Protein AF-A0A2E5JG16-F1 (afdb_monomer)

Solvent-accessible surface area (backbone atoms only — not comparable to full-atom values): 4054 Å² total; per-residue (Å²): 135,86,82,51,70,70,59,30,36,64,54,47,38,70,20,53,42,78,51,97,51,85,74,39,48,46,78,39,66,79,73,44,59,77,88,49,34,65,59,46,51,50,31,52,52,52,52,51,51,36,37,77,72,64,77,44,52,70,67,57,5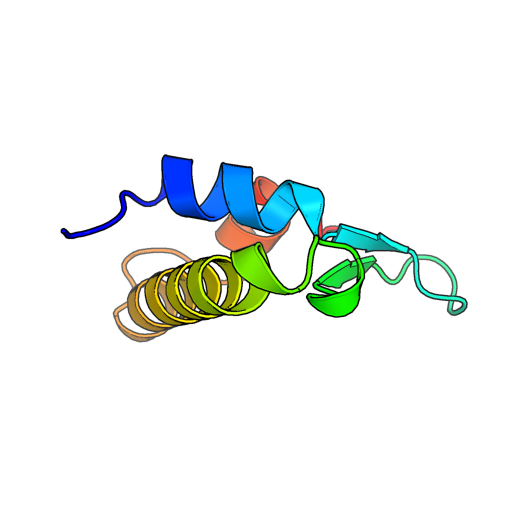1,31,57,72,41,62,45,64,106

Mean predicted aligned error: 3.54 Å

Secondary structure (DSSP, 8-state):
-PPPHHHHHHHHHTTEEE-SSTT-EEE-GGGS-HHHHHHHHHHHHHHHHHHHTTSS-HHHHHHHHT---

Foldseek 3Di:
DDADLLRLLVLQLQQWDDDPPPLFIDGHLVSDDPVCSVVNVVSVVNVVVCCVVVVDPPVRSCVSSVRGD

Radius of gyration: 11.95 Å; Cα contacts (8 Å, |Δi|>4): 71; chains: 1; bounding box: 25×33×24 Å

Nearest PDB structures (foldseek):
  8u77-assembly3_E  TM=3.839E-01  e=5.991E+00  Saccharomyces cerevisiae
  5xik-assembly2_C  TM=4.289E-01  e=8.877E+00  Toxoplasma gondii ME49
  8je5-assembly1_B  TM=4.303E-01  e=8.314E+00  Anopheles culicifacies
  6x1o-assembly1_D  TM=3.051E-01  e=5.991E+00  Pyrococcus furiosus COM1

Structure (mmCIF, N/CA/C/O backbone):
data_AF-A0A2E5JG16-F1
#
_entry.id   AF-A0A2E5JG16-F1
#
loop_
_atom_site.group_PDB
_atom_site.id
_atom_site.type_symbol
_atom_site.label_atom_id
_atom_site.label_alt_id
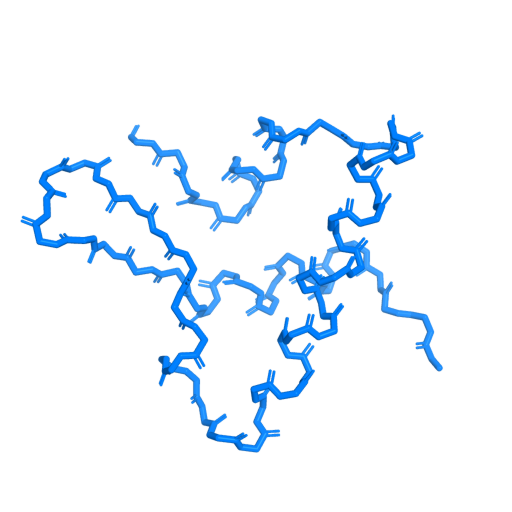_atom_site.label_comp_id
_atom_site.label_asym_id
_atom_site.label_entity_id
_atom_site.label_seq_id
_atom_site.pdbx_PDB_ins_code
_atom_site.Cartn_x
_atom_site.Cartn_y
_atom_site.Cartn_z
_atom_site.occupancy
_atom_site.B_iso_or_equiv
_atom_site.auth_seq_id
_atom_site.auth_comp_id
_atom_site.auth_asym_id
_atom_site.auth_atom_id
_atom_site.pdbx_PDB_model_num
ATOM 1 N N . MET A 1 1 ? 5.515 -15.351 4.964 1.00 51.06 1 MET A N 1
ATOM 2 C CA . MET A 1 1 ? 5.727 -14.136 5.776 1.00 51.06 1 MET A CA 1
ATOM 3 C C . MET A 1 1 ? 4.475 -13.293 5.689 1.00 51.06 1 MET A C 1
ATOM 5 O O . MET A 1 1 ? 4.073 -12.951 4.584 1.00 51.06 1 MET A O 1
ATOM 9 N N . THR A 1 2 ? 3.843 -13.029 6.825 1.00 66.75 2 THR A N 1
ATOM 10 C CA . THR A 1 2 ? 2.718 -12.095 6.922 1.00 66.75 2 THR A CA 1
ATOM 11 C C . THR A 1 2 ? 3.320 -10.701 7.079 1.00 66.75 2 THR A C 1
ATOM 13 O O . THR A 1 2 ? 4.082 -10.487 8.015 1.00 66.75 2 THR A O 1
ATOM 16 N N . ILE A 1 3 ? 3.071 -9.799 6.129 1.00 85.81 3 ILE A N 1
ATOM 17 C CA . ILE A 1 3 ? 3.478 -8.388 6.226 1.00 85.81 3 ILE A CA 1
ATOM 18 C C . ILE A 1 3 ? 2.634 -7.697 7.307 1.00 85.81 3 ILE A C 1
ATOM 20 O O . ILE A 1 3 ? 1.451 -8.020 7.435 1.00 85.81 3 ILE A O 1
ATOM 24 N N . SER A 1 4 ? 3.211 -6.782 8.091 1.00 95.06 4 SER A N 1
ATOM 25 C CA . SER A 1 4 ? 2.419 -5.972 9.028 1.00 95.06 4 SER A CA 1
ATOM 26 C C . SER A 1 4 ? 1.708 -4.815 8.311 1.00 95.06 4 SER A C 1
ATOM 28 O O . SER A 1 4 ? 2.089 -4.415 7.208 1.00 95.06 4 SER A O 1
ATOM 30 N N . TYR A 1 5 ? 0.676 -4.240 8.937 1.00 95.44 5 TYR A N 1
ATOM 31 C CA . TYR A 1 5 ? -0.006 -3.060 8.390 1.00 95.44 5 TYR A CA 1
ATOM 32 C C . TYR A 1 5 ? 0.950 -1.874 8.208 1.00 95.44 5 TYR A C 1
ATOM 34 O O . TYR A 1 5 ? 1.012 -1.287 7.131 1.00 95.44 5 TYR A O 1
ATOM 42 N N . GLU A 1 6 ? 1.766 -1.575 9.217 1.00 95.88 6 GLU A N 1
ATOM 43 C CA . GLU A 1 6 ? 2.723 -0.462 9.189 1.00 95.88 6 GLU A CA 1
ATOM 44 C C . GLU A 1 6 ? 3.787 -0.639 8.098 1.00 95.88 6 GLU A C 1
ATOM 46 O O . GLU A 1 6 ? 4.169 0.320 7.423 1.00 95.88 6 GLU A O 1
ATOM 51 N N . GLU A 1 7 ? 4.257 -1.871 7.885 1.00 95.25 7 GLU A N 1
ATOM 52 C CA . GLU A 1 7 ? 5.177 -2.192 6.793 1.00 95.25 7 GLU A CA 1
ATOM 53 C C . GLU A 1 7 ? 4.513 -2.017 5.426 1.00 95.25 7 GLU A C 1
ATOM 55 O O . GLU A 1 7 ? 5.132 -1.478 4.504 1.00 95.25 7 GLU A O 1
ATOM 60 N N . ALA A 1 8 ? 3.255 -2.445 5.290 1.00 95.56 8 ALA A N 1
ATOM 61 C CA . ALA A 1 8 ? 2.489 -2.274 4.063 1.00 95.56 8 ALA A CA 1
ATOM 62 C C . ALA A 1 8 ? 2.281 -0.786 3.739 1.00 95.56 8 ALA A C 1
ATOM 64 O O . ALA A 1 8 ? 2.569 -0.370 2.616 1.00 95.56 8 ALA A O 1
ATOM 65 N N . VAL A 1 9 ? 1.885 0.031 4.721 1.00 96.44 9 VAL A N 1
ATOM 66 C CA . VAL A 1 9 ? 1.727 1.490 4.574 1.00 96.44 9 VAL A CA 1
ATOM 67 C C . VAL A 1 9 ? 3.038 2.143 4.138 1.00 96.44 9 VAL A C 1
ATOM 69 O O . VAL A 1 9 ? 3.066 2.823 3.111 1.00 96.44 9 VAL A O 1
ATOM 72 N N . LYS A 1 10 ? 4.152 1.872 4.834 1.00 94.56 10 LYS A N 1
ATOM 73 C CA . LYS A 1 10 ? 5.475 2.428 4.483 1.00 94.56 10 LYS A CA 1
ATOM 74 C C . LYS A 1 10 ? 5.915 2.071 3.063 1.00 94.56 10 LYS A C 1
ATOM 76 O O . LYS A 1 10 ? 6.591 2.863 2.406 1.00 94.56 10 LYS A O 1
ATOM 81 N N . LYS A 1 11 ? 5.569 0.874 2.577 1.00 93.62 11 LYS A N 1
ATOM 82 C CA . LYS A 1 11 ? 5.843 0.477 1.187 1.00 93.62 11 LYS A CA 1
ATOM 83 C C . LYS A 1 11 ? 4.965 1.246 0.201 1.00 93.62 11 LYS A C 1
ATOM 85 O O . LYS A 1 11 ? 5.481 1.714 -0.810 1.00 93.62 11 LYS A O 1
ATOM 90 N N . LEU A 1 12 ? 3.673 1.391 0.493 1.00 95.44 12 LEU A N 1
ATOM 91 C CA . LEU A 1 12 ? 2.706 2.034 -0.401 1.00 95.44 12 LEU A CA 1
ATOM 92 C C . LEU A 1 12 ? 2.897 3.551 -0.501 1.00 95.44 12 LEU A C 1
ATOM 94 O O . LEU A 1 12 ? 2.719 4.090 -1.589 1.00 95.44 12 LEU A O 1
ATOM 98 N N . GLN A 1 13 ? 3.353 4.220 0.564 1.00 94.88 13 GLN A N 1
ATOM 99 C CA . GLN A 1 13 ? 3.704 5.649 0.545 1.00 94.88 13 GLN A CA 1
ATOM 100 C C . GLN A 1 13 ? 4.721 5.996 -0.558 1.00 94.88 13 GLN A C 1
ATOM 102 O O . GLN A 1 13 ? 4.630 7.049 -1.181 1.00 94.88 13 GLN A O 1
ATOM 107 N N . LYS A 1 14 ? 5.658 5.086 -0.863 1.00 92.12 14 LYS A N 1
ATOM 108 C CA . LYS A 1 14 ? 6.663 5.276 -1.930 1.00 92.12 14 LYS A CA 1
ATOM 109 C C . LYS A 1 14 ? 6.076 5.245 -3.341 1.00 92.12 14 LYS A C 1
ATOM 111 O O . LYS A 1 14 ? 6.745 5.652 -4.283 1.00 92.12 14 LYS A O 1
ATOM 116 N N . ALA A 1 15 ? 4.862 4.725 -3.485 1.00 93.69 15 ALA A N 1
ATOM 117 C CA . ALA A 1 15 ? 4.143 4.642 -4.747 1.00 93.69 15 ALA A CA 1
ATOM 118 C C . ALA A 1 15 ? 3.015 5.680 -4.845 1.00 93.69 15 ALA A C 1
ATOM 120 O O . ALA A 1 15 ? 2.212 5.603 -5.770 1.00 93.69 15 ALA A O 1
ATOM 121 N N . VAL A 1 16 ? 2.921 6.639 -3.917 1.00 94.06 16 VAL A N 1
ATOM 122 C CA . VAL A 1 16 ? 1.925 7.715 -4.000 1.00 94.06 16 VAL A CA 1
ATOM 123 C C . VAL A 1 16 ? 2.385 8.792 -4.975 1.00 94.06 16 VAL A C 1
ATOM 125 O O . VAL A 1 16 ? 3.515 9.273 -4.916 1.00 94.06 16 VAL A O 1
ATOM 128 N N . LYS A 1 17 ? 1.478 9.178 -5.872 1.00 91.19 17 LYS A N 1
ATOM 129 C CA . LYS A 1 17 ? 1.696 10.151 -6.940 1.00 91.19 17 LYS A CA 1
ATOM 130 C C . LYS A 1 17 ? 0.561 11.162 -6.987 1.00 91.19 17 LYS A C 1
ATOM 132 O O . LYS A 1 17 ? -0.608 10.785 -6.882 1.00 91.19 17 LYS A O 1
ATOM 137 N N . THR A 1 18 ? 0.893 12.424 -7.236 1.00 87.12 18 THR A N 1
ATOM 138 C CA . THR A 1 18 ? -0.095 13.438 -7.621 1.00 87.12 18 THR A CA 1
ATOM 139 C C . THR A 1 18 ? -0.495 13.229 -9.083 1.00 87.12 18 THR A C 1
ATOM 141 O O . THR A 1 18 ? 0.352 13.043 -9.958 1.00 87.12 18 THR A O 1
ATOM 144 N N . SER A 1 19 ? -1.797 13.209 -9.347 1.00 82.06 19 SER A N 1
ATOM 145 C CA . SER A 1 19 ? -2.368 13.177 -10.690 1.00 82.06 19 SER A CA 1
ATOM 146 C C . SER A 1 19 ? -2.141 14.509 -11.410 1.00 82.06 19 SER A C 1
ATOM 148 O O . SER A 1 19 ? -1.814 15.521 -10.800 1.00 82.06 19 SER A O 1
ATOM 150 N N . HIS A 1 20 ? -2.352 14.508 -12.723 1.00 81.25 20 HIS A N 1
ATOM 151 C CA . HIS A 1 20 ? -2.480 15.740 -13.506 1.00 81.25 20 HIS A CA 1
ATOM 152 C C . HIS A 1 20 ? -3.833 16.435 -13.267 1.00 81.25 20 HIS A C 1
ATOM 154 O O . HIS A 1 20 ? -4.022 17.567 -13.694 1.00 81.25 20 HIS A O 1
ATOM 160 N N . ILE A 1 21 ? -4.777 15.742 -12.619 1.00 81.62 21 ILE A N 1
ATOM 161 C CA . ILE A 1 21 ? -6.021 16.311 -12.104 1.00 81.62 21 ILE A CA 1
ATOM 162 C C . ILE A 1 21 ? -5.725 16.916 -10.729 1.00 81.62 21 ILE A C 1
ATOM 164 O O . ILE A 1 21 ? -5.231 16.212 -9.842 1.00 81.62 21 ILE A O 1
ATOM 168 N N . ASP A 1 22 ? -6.042 18.200 -10.562 1.00 77.38 22 ASP A N 1
ATOM 169 C CA . ASP A 1 22 ? -5.810 18.940 -9.321 1.00 77.38 22 ASP A CA 1
ATOM 170 C C . ASP A 1 22 ? -6.381 18.202 -8.099 1.00 77.38 22 ASP A C 1
ATOM 172 O O . ASP A 1 22 ? -7.494 17.670 -8.125 1.00 77.38 22 ASP A O 1
ATOM 176 N N . ASN A 1 23 ? -5.596 18.173 -7.016 1.00 77.00 23 ASN A N 1
ATOM 177 C CA . ASN A 1 23 ? -5.930 17.562 -5.721 1.00 77.00 23 ASN A CA 1
ATOM 178 C C . ASN A 1 23 ? -6.274 16.062 -5.749 1.00 77.00 23 ASN A C 1
ATOM 180 O O . ASN A 1 23 ? -6.852 15.538 -4.799 1.00 77.00 23 ASN A O 1
ATOM 184 N N . GLN A 1 24 ? -5.895 15.333 -6.801 1.00 84.94 24 GLN A N 1
ATOM 185 C CA . GLN A 1 24 ? -6.070 13.884 -6.846 1.00 84.94 24 GLN A CA 1
ATOM 186 C C . GLN A 1 24 ? -4.731 13.169 -6.647 1.00 84.94 24 GLN A C 1
ATOM 188 O O . GLN A 1 24 ? -3.860 13.199 -7.514 1.00 84.94 24 GLN A O 1
ATOM 193 N N . LYS A 1 25 ? -4.580 12.449 -5.534 1.00 92.19 25 LYS A N 1
ATOM 194 C CA . LYS A 1 25 ? -3.461 11.523 -5.308 1.00 92.19 25 LYS A CA 1
ATOM 195 C C . LYS A 1 25 ? -3.905 10.085 -5.555 1.00 92.19 25 LYS A C 1
ATOM 197 O O . LYS A 1 25 ? -5.052 9.725 -5.298 1.00 92.19 25 LYS A O 1
ATOM 202 N N . HIS A 1 26 ? -3.004 9.253 -6.061 1.00 92.38 26 HIS A N 1
ATOM 203 C CA . HIS A 1 26 ? -3.253 7.826 -6.264 1.00 92.38 26 HIS A CA 1
ATOM 204 C C . HIS A 1 26 ? -1.980 7.007 -6.056 1.00 92.38 26 HIS A C 1
ATOM 206 O O . HIS A 1 26 ? -0.874 7.544 -6.040 1.00 92.38 26 HIS A O 1
ATOM 212 N N . ILE A 1 27 ? -2.146 5.694 -5.894 1.00 93.44 27 ILE A N 1
ATOM 213 C CA . ILE A 1 27 ? -1.032 4.746 -5.854 1.00 93.44 27 ILE A CA 1
ATOM 214 C C . ILE A 1 27 ? -0.716 4.312 -7.285 1.00 93.44 27 ILE A C 1
ATOM 216 O O . ILE A 1 27 ? -1.549 3.699 -7.953 1.00 93.44 27 ILE A O 1
ATOM 220 N N . ASP A 1 28 ? 0.500 4.601 -7.729 1.00 93.31 28 ASP A N 1
ATOM 221 C CA . ASP A 1 28 ? 1.059 4.209 -9.016 1.00 93.31 28 ASP A CA 1
ATOM 222 C C . ASP A 1 28 ? 2.232 3.245 -8.780 1.00 93.31 28 ASP A C 1
ATOM 224 O O . ASP A 1 28 ? 3.353 3.639 -8.455 1.00 93.31 28 ASP A O 1
ATOM 228 N N . LEU A 1 29 ? 1.975 1.945 -8.956 1.00 92.06 29 LEU A N 1
ATOM 229 C CA . LEU A 1 29 ? 2.987 0.898 -8.765 1.00 92.06 29 LEU A CA 1
ATOM 230 C C . LEU A 1 29 ? 4.124 0.967 -9.795 1.00 92.06 29 LEU A C 1
ATOM 232 O O . LEU A 1 29 ? 5.124 0.267 -9.648 1.00 92.06 29 LEU A O 1
ATOM 236 N N . THR A 1 30 ? 3.996 1.780 -10.844 1.00 90.94 30 THR A N 1
ATOM 237 C CA . THR A 1 30 ? 5.065 1.957 -11.830 1.00 90.94 30 THR A CA 1
ATOM 238 C C . THR A 1 30 ? 6.166 2.901 -11.350 1.00 90.94 30 THR A C 1
ATOM 240 O O . THR A 1 30 ? 7.252 2.864 -11.925 1.00 90.94 30 THR A O 1
ATOM 243 N N . LEU A 1 31 ? 5.928 3.665 -10.273 1.00 88.94 31 LEU A N 1
ATOM 244 C CA . LEU A 1 31 ? 6.913 4.567 -9.665 1.00 88.94 31 LEU A CA 1
ATOM 245 C C . LEU A 1 31 ? 8.054 3.851 -8.939 1.00 88.94 31 LEU A C 1
ATOM 247 O O . LEU A 1 31 ? 9.101 4.452 -8.707 1.00 88.94 31 LEU A O 1
ATOM 251 N N . VAL A 1 32 ? 7.858 2.588 -8.563 1.00 89.00 32 VAL A N 1
ATOM 252 C CA . VAL A 1 32 ? 8.904 1.782 -7.933 1.00 89.00 32 VAL A CA 1
ATOM 253 C C . VAL A 1 32 ? 9.645 0.932 -8.956 1.00 89.00 32 VAL A C 1
ATOM 255 O O . VAL A 1 32 ? 9.142 0.639 -10.048 1.00 89.00 32 VAL A O 1
ATOM 258 N N . ASP A 1 33 ? 10.833 0.481 -8.557 1.00 92.31 33 ASP A N 1
ATOM 259 C CA . ASP A 1 33 ? 11.615 -0.480 -9.323 1.00 92.31 33 ASP A CA 1
ATOM 260 C C . ASP A 1 33 ? 10.756 -1.709 -9.704 1.00 92.31 33 ASP A C 1
ATOM 262 O O . ASP A 1 33 ? 10.018 -2.228 -8.854 1.00 92.31 33 ASP A O 1
ATOM 266 N N . PRO A 1 34 ? 10.829 -2.205 -10.956 1.00 93.06 34 PRO A N 1
ATOM 267 C CA . PRO A 1 34 ? 10.071 -3.373 -11.399 1.00 93.06 34 PRO A CA 1
ATOM 268 C C . PRO A 1 34 ? 10.191 -4.598 -10.484 1.00 93.06 34 PRO A C 1
ATOM 270 O O . PRO A 1 34 ? 9.196 -5.299 -10.288 1.00 93.06 34 PRO A O 1
ATOM 273 N N . SER A 1 35 ? 11.358 -4.828 -9.874 1.00 93.25 35 SER A N 1
ATOM 274 C CA . SER A 1 35 ? 11.587 -5.931 -8.929 1.00 93.25 35 SER A CA 1
ATOM 275 C C . SER A 1 35 ? 10.766 -5.808 -7.640 1.00 93.25 35 SER A C 1
ATOM 277 O O . SER A 1 35 ? 10.452 -6.817 -7.011 1.00 93.25 35 SER A O 1
ATOM 279 N N . GLN A 1 36 ? 10.356 -4.593 -7.266 1.00 91.06 36 GLN A N 1
ATOM 280 C CA . GLN A 1 36 ? 9.577 -4.311 -6.056 1.00 91.06 36 GLN A CA 1
ATOM 281 C C . GLN A 1 36 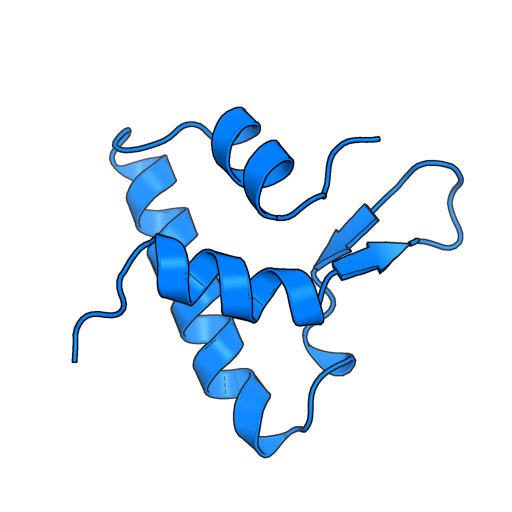? 8.063 -4.324 -6.302 1.00 91.06 36 GLN A C 1
ATOM 283 O O . GLN A 1 36 ? 7.285 -4.391 -5.347 1.00 91.06 36 GLN A O 1
ATOM 288 N N . ARG A 1 37 ? 7.616 -4.295 -7.566 1.00 92.94 37 ARG A N 1
ATOM 289 C CA . ARG A 1 37 ? 6.187 -4.201 -7.920 1.00 92.94 37 ARG A CA 1
ATOM 290 C C . ARG A 1 37 ? 5.356 -5.333 -7.333 1.00 92.94 37 ARG A C 1
ATOM 292 O O . ARG A 1 37 ? 4.282 -5.077 -6.795 1.00 92.94 37 ARG A O 1
ATOM 299 N N . ALA A 1 38 ? 5.864 -6.565 -7.392 1.00 93.38 38 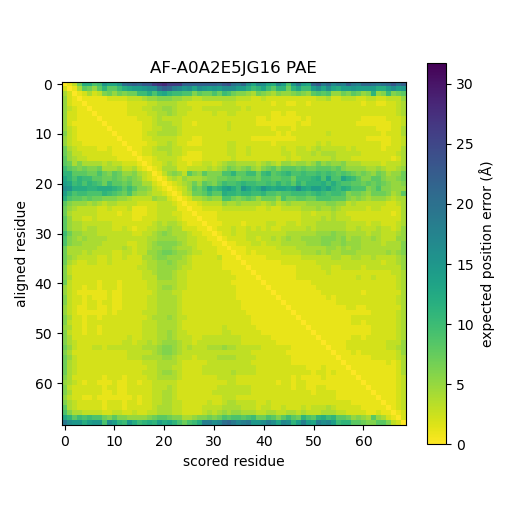ALA A N 1
ATOM 300 C CA . ALA A 1 38 ? 5.170 -7.729 -6.844 1.00 93.38 38 ALA A CA 1
ATOM 301 C C . ALA A 1 38 ? 4.944 -7.597 -5.329 1.00 93.38 38 ALA A C 1
ATOM 303 O O . ALA A 1 38 ? 3.883 -7.954 -4.818 1.00 93.38 38 ALA A O 1
ATOM 304 N N . ASP A 1 39 ? 5.916 -7.043 -4.607 1.00 92.25 39 ASP A N 1
ATOM 305 C CA . ASP A 1 39 ? 5.812 -6.845 -3.164 1.00 92.25 39 ASP A CA 1
ATOM 306 C C . ASP A 1 39 ? 4.871 -5.699 -2.799 1.00 92.25 39 ASP A C 1
ATOM 308 O 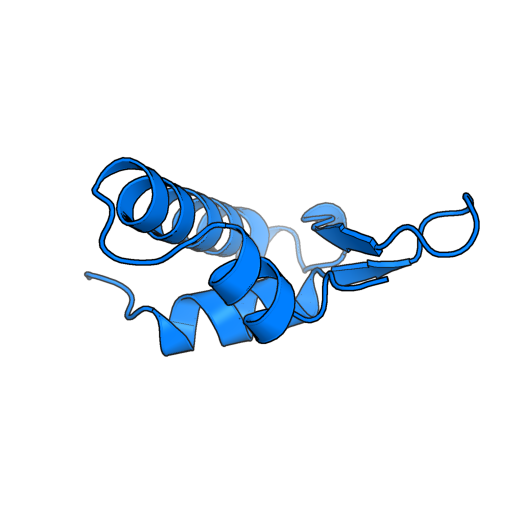O . ASP A 1 39 ? 4.111 -5.820 -1.836 1.00 92.25 39 ASP A O 1
ATOM 312 N N . LEU A 1 40 ? 4.859 -4.613 -3.576 1.00 93.94 40 LEU A N 1
ATOM 313 C CA . LEU A 1 40 ? 3.8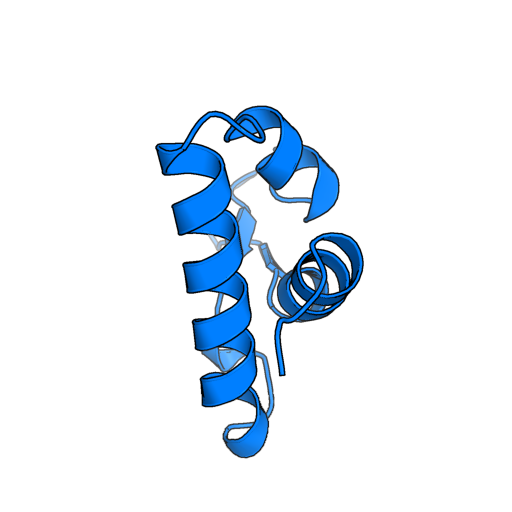78 -3.546 -3.381 1.00 93.94 40 LEU A CA 1
ATOM 314 C C . LEU A 1 40 ? 2.458 -4.007 -3.720 1.00 93.94 40 LEU A C 1
ATOM 316 O O . LEU A 1 40 ? 1.517 -3.643 -3.018 1.00 93.94 40 LEU A O 1
ATOM 320 N N . GLN A 1 41 ? 2.288 -4.843 -4.745 1.00 94.94 41 GLN A N 1
ATOM 321 C CA . GLN A 1 41 ? 0.987 -5.422 -5.073 1.00 94.94 41 GLN A CA 1
ATOM 322 C C . GLN A 1 41 ? 0.470 -6.301 -3.928 1.00 94.94 41 GLN A C 1
ATOM 324 O O . GLN A 1 41 ? -0.694 -6.181 -3.546 1.00 94.94 41 GLN A O 1
ATOM 329 N N . LYS A 1 42 ? 1.337 -7.124 -3.321 1.00 94.88 42 LYS A N 1
ATOM 330 C CA . LYS A 1 42 ? 0.993 -7.897 -2.116 1.00 94.88 42 LYS A CA 1
ATOM 331 C C . LYS A 1 42 ? 0.616 -6.989 -0.946 1.00 94.88 42 LYS A C 1
ATOM 333 O O . LYS A 1 42 ? -0.381 -7.263 -0.286 1.00 94.88 42 LYS A O 1
ATOM 338 N N . ALA A 1 43 ? 1.367 -5.910 -0.710 1.00 95.75 43 ALA A N 1
ATOM 339 C CA . ALA A 1 43 ? 1.048 -4.936 0.335 1.00 95.75 43 ALA A CA 1
ATOM 340 C C . ALA A 1 43 ? -0.331 -4.291 0.108 1.00 95.75 43 ALA A C 1
ATOM 342 O O . ALA A 1 43 ? -1.140 -4.226 1.031 1.00 95.75 43 ALA A O 1
ATOM 343 N N . LEU A 1 44 ? -0.643 -3.897 -1.131 1.00 95.44 44 LEU A N 1
ATOM 344 C CA . LEU A 1 44 ? -1.946 -3.331 -1.483 1.00 95.44 44 LEU A CA 1
ATOM 345 C C . LEU A 1 44 ? -3.083 -4.342 -1.284 1.00 95.44 44 LEU A C 1
ATOM 347 O O . LEU A 1 44 ? -4.133 -3.991 -0.751 1.00 95.44 44 LEU A O 1
ATOM 351 N N . MET A 1 45 ? -2.885 -5.598 -1.693 1.00 96.06 45 MET A N 1
ATOM 352 C CA . MET A 1 45 ? -3.873 -6.664 -1.490 1.00 96.06 45 MET A CA 1
ATOM 353 C C . MET A 1 45 ? -4.101 -6.963 -0.008 1.00 96.06 45 MET A C 1
ATOM 355 O O . MET A 1 45 ? -5.247 -7.130 0.402 1.00 96.06 45 MET A O 1
ATOM 359 N N . PHE A 1 46 ? -3.032 -6.995 0.789 1.00 96.31 46 PHE A N 1
ATOM 360 C CA . PHE A 1 46 ? -3.108 -7.187 2.233 1.00 96.31 46 PHE A CA 1
ATOM 361 C C . PHE A 1 46 ? -3.974 -6.105 2.888 1.00 96.31 46 PHE A C 1
ATOM 363 O O . PHE A 1 46 ? -4.947 -6.429 3.563 1.00 96.31 46 PHE A O 1
ATOM 370 N N . VAL A 1 47 ? -3.696 -4.829 2.606 1.00 96.50 47 VAL A N 1
ATOM 371 C CA . VAL A 1 47 ? -4.466 -3.705 3.161 1.00 96.50 47 VAL A CA 1
ATOM 372 C C . VAL A 1 47 ? -5.924 -3.735 2.698 1.00 96.50 47 VAL A C 1
ATOM 374 O O . VAL A 1 47 ? -6.833 -3.570 3.509 1.00 96.50 47 VAL A O 1
ATOM 377 N N . LYS A 1 48 ? -6.181 -4.027 1.415 1.00 95.62 48 LYS A N 1
ATOM 378 C CA . LYS A 1 48 ? -7.554 -4.185 0.908 1.00 95.62 48 LYS A CA 1
ATOM 379 C C . LYS A 1 48 ? -8.312 -5.301 1.627 1.00 95.62 48 LYS A C 1
ATOM 381 O O . LYS A 1 48 ? -9.491 -5.129 1.922 1.00 95.62 48 LYS A O 1
ATOM 386 N N . ALA A 1 49 ? -7.654 -6.418 1.935 1.00 97.19 49 ALA A N 1
ATOM 387 C CA . ALA A 1 49 ? -8.267 -7.495 2.705 1.00 97.19 49 ALA A CA 1
ATOM 388 C C . ALA A 1 49 ? -8.614 -7.050 4.137 1.00 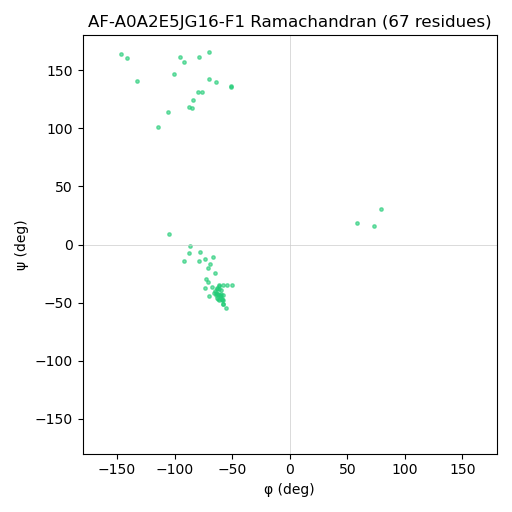97.19 49 ALA A C 1
AT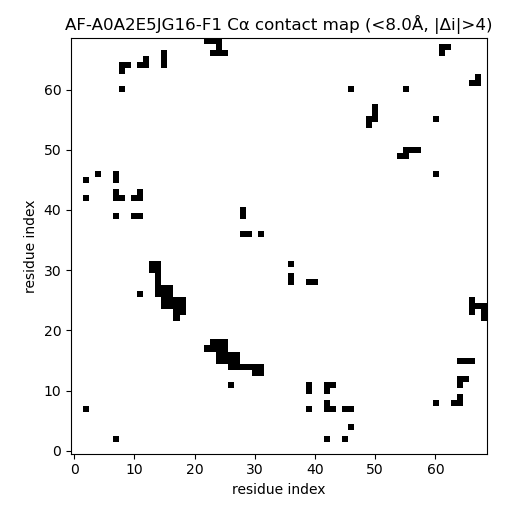OM 390 O O . ALA A 1 49 ? -9.691 -7.385 4.622 1.00 97.19 49 ALA A O 1
ATOM 391 N N . MET A 1 50 ? -7.756 -6.259 4.792 1.00 97.25 50 MET A N 1
ATOM 392 C CA . MET A 1 50 ? -8.057 -5.674 6.108 1.00 97.25 50 MET A CA 1
ATOM 393 C C . MET A 1 50 ? -9.290 -4.758 6.061 1.00 97.25 50 MET A C 1
ATOM 395 O O . MET A 1 50 ? -10.164 -4.881 6.918 1.00 97.25 50 MET A O 1
ATOM 399 N N . ILE A 1 51 ? -9.406 -3.908 5.031 1.00 97.50 51 ILE A N 1
ATOM 400 C CA . ILE A 1 51 ? -10.580 -3.037 4.820 1.00 97.50 51 ILE A CA 1
ATOM 401 C C . ILE A 1 51 ? -11.852 -3.872 4.634 1.00 97.50 51 ILE A C 1
ATOM 403 O O . ILE A 1 51 ? -12.859 -3.620 5.289 1.00 97.50 51 ILE A O 1
ATOM 407 N N . VAL A 1 52 ? -11.811 -4.899 3.777 1.00 97.75 52 VAL A N 1
ATOM 408 C CA . VAL A 1 52 ? -12.963 -5.788 3.527 1.00 97.75 52 VAL A CA 1
ATOM 409 C C . VAL A 1 52 ? -13.394 -6.531 4.795 1.00 97.75 52 VAL A C 1
ATOM 411 O O . VAL A 1 52 ? -14.585 -6.752 4.998 1.00 97.75 52 VAL A O 1
ATOM 414 N N . ARG A 1 53 ? -12.444 -6.892 5.665 1.00 97.62 53 ARG A N 1
ATOM 415 C CA . ARG A 1 53 ? -12.721 -7.525 6.965 1.00 97.62 53 ARG A CA 1
ATOM 416 C C . ARG A 1 53 ? -13.189 -6.541 8.043 1.00 97.62 53 ARG A C 1
ATOM 418 O O . ARG A 1 53 ? -13.561 -6.985 9.123 1.00 97.62 53 ARG A O 1
ATOM 425 N N . GLY A 1 54 ? -13.181 -5.235 7.768 1.00 97.44 54 GLY A N 1
ATOM 426 C CA . GLY A 1 54 ? -13.555 -4.195 8.728 1.00 97.44 54 GLY A CA 1
ATOM 427 C C . GLY A 1 54 ? -12.513 -3.947 9.824 1.00 97.44 54 GLY A C 1
ATOM 428 O O . GLY A 1 54 ? -12.835 -3.330 10.833 1.00 97.44 54 GLY A O 1
ATOM 429 N N . GLU A 1 55 ? -11.275 -4.418 9.645 1.00 97.75 55 GLU A N 1
ATOM 430 C CA . GLU A 1 55 ? -10.177 -4.225 10.610 1.00 97.75 55 GLU A CA 1
ATOM 431 C C . GLU A 1 55 ? -9.671 -2.774 10.610 1.00 97.75 55 GLU A C 1
ATOM 433 O O . GLU A 1 55 ? -9.215 -2.269 11.632 1.00 97.75 55 GLU A O 1
ATOM 438 N N . ILE A 1 56 ? -9.770 -2.104 9.460 1.00 97.19 56 ILE A N 1
ATOM 439 C CA . ILE A 1 56 ? -9.480 -0.681 9.259 1.00 97.19 56 ILE A CA 1
ATOM 440 C C . ILE A 1 56 ? -10.513 -0.092 8.292 1.00 97.19 56 ILE A C 1
ATOM 442 O O . ILE A 1 56 ? -11.136 -0.822 7.519 1.00 97.19 56 ILE A O 1
ATOM 446 N N . SER A 1 57 ? -10.673 1.232 8.285 1.00 97.44 57 SER A N 1
ATOM 447 C CA . SER A 1 57 ? -11.507 1.920 7.294 1.00 97.44 57 SER A CA 1
ATOM 448 C C . SER A 1 57 ? -10.694 2.352 6.068 1.00 97.44 57 SER A C 1
ATOM 450 O O . SER A 1 57 ? -9.483 2.563 6.139 1.00 97.44 57 SER A O 1
ATOM 452 N N . ASP A 1 58 ? -11.373 2.539 4.934 1.00 95.31 58 ASP A N 1
ATOM 453 C CA . ASP A 1 58 ? -10.759 3.106 3.725 1.00 95.31 58 ASP A CA 1
ATOM 454 C C . ASP A 1 58 ? -10.236 4.536 3.965 1.00 95.31 58 ASP A C 1
ATOM 456 O O . ASP A 1 58 ? -9.170 4.900 3.475 1.00 95.31 58 ASP A O 1
ATOM 460 N N . SER A 1 59 ? -10.946 5.322 4.785 1.00 95.56 59 SER A N 1
ATOM 461 C CA . SER A 1 59 ? -10.515 6.665 5.197 1.00 95.56 59 SER A CA 1
ATOM 462 C C . SER A 1 59 ? -9.219 6.622 6.004 1.00 95.56 59 SER A C 1
ATOM 464 O O . SER A 1 59 ? -8.302 7.381 5.711 1.00 95.56 59 SER A O 1
ATOM 466 N N . GLN A 1 60 ? -9.122 5.712 6.980 1.00 96.25 60 GLN A N 1
ATOM 467 C CA . GLN A 1 60 ? -7.915 5.537 7.789 1.00 96.25 60 GLN A CA 1
ATOM 468 C C . GLN A 1 60 ? -6.717 5.186 6.905 1.00 96.25 60 GLN A C 1
ATOM 470 O O . GLN A 1 60 ? -5.670 5.819 6.995 1.00 96.25 60 GLN A O 1
ATOM 475 N N . PHE A 1 61 ? -6.891 4.225 5.996 1.00 96.12 61 PHE A N 1
ATOM 476 C CA . PHE A 1 61 ? -5.843 3.860 5.051 1.00 96.12 61 PHE A CA 1
ATOM 477 C C . PHE A 1 61 ? -5.391 5.055 4.203 1.00 96.12 61 PHE A C 1
ATOM 479 O O . PHE A 1 61 ? -4.190 5.291 4.077 1.00 96.12 61 PHE A O 1
ATOM 486 N N . LYS A 1 62 ? -6.334 5.819 3.634 1.00 95.25 62 LYS A N 1
ATOM 487 C CA . LYS A 1 62 ? -6.024 6.993 2.805 1.00 95.25 62 LYS A CA 1
ATOM 488 C C . LYS A 1 62 ? -5.225 8.049 3.568 1.00 95.25 62 LYS A C 1
ATOM 490 O O . LYS A 1 62 ? -4.251 8.544 3.002 1.00 95.25 62 LYS A O 1
ATOM 495 N N . SER A 1 63 ? -5.583 8.330 4.822 1.00 95.62 63 SER A N 1
ATOM 496 C CA . SER A 1 63 ? -4.784 9.160 5.735 1.00 95.62 63 SER A CA 1
ATOM 497 C C . SER A 1 63 ? -3.365 8.609 5.872 1.00 95.62 63 SER A C 1
ATOM 499 O O . SER A 1 63 ? -2.389 9.299 5.578 1.00 95.62 63 SER A O 1
ATOM 501 N N . ASP A 1 64 ? -3.242 7.330 6.233 1.00 95.94 64 ASP A N 1
ATOM 502 C CA . ASP A 1 64 ? -1.960 6.702 6.565 1.00 95.94 64 ASP A CA 1
ATOM 503 C C . ASP A 1 64 ? -0.980 6.661 5.386 1.00 95.94 64 ASP A C 1
ATOM 505 O O .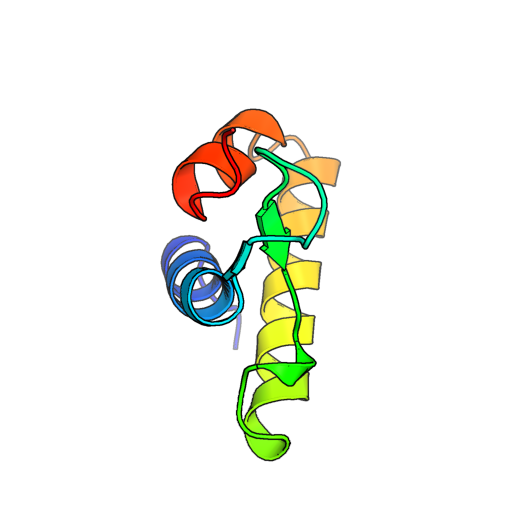 ASP A 1 64 ? 0.227 6.848 5.564 1.00 95.94 64 ASP A O 1
ATOM 509 N N . VAL A 1 65 ? -1.472 6.437 4.162 1.00 95.19 65 VAL A N 1
ATOM 510 C CA . VAL A 1 65 ? -0.621 6.473 2.962 1.00 95.19 65 VAL A CA 1
ATOM 511 C C . VAL A 1 65 ? -0.468 7.865 2.349 1.00 95.19 65 VAL A C 1
ATOM 513 O O . VAL A 1 65 ? 0.356 8.025 1.454 1.00 95.19 65 VAL A O 1
ATOM 516 N N . GLY A 1 66 ? -1.202 8.875 2.819 1.00 93.12 66 GLY A N 1
ATOM 517 C CA . GLY A 1 66 ? -1.127 10.243 2.295 1.00 93.12 66 GLY A CA 1
ATOM 518 C C . GLY A 1 66 ? -1.902 10.462 0.990 1.00 93.12 66 GLY A C 1
ATOM 519 O O . GLY A 1 66 ? -1.507 11.294 0.172 1.00 93.12 66 GLY A O 1
ATOM 520 N N . LEU A 1 67 ? -2.991 9.719 0.783 1.00 92.06 67 LEU A N 1
ATOM 521 C CA . LEU A 1 67 ? -3.917 9.869 -0.349 1.00 92.06 67 LEU A CA 1
ATOM 522 C C . LEU A 1 67 ? -5.024 10.905 -0.112 1.00 92.06 67 LEU A C 1
ATOM 524 O O . LEU A 1 67 ? -5.852 11.111 -0.998 1.00 92.06 67 LEU A O 1
ATOM 528 N N . GLU A 1 68 ? -5.063 11.538 1.058 1.00 83.25 68 GLU A N 1
ATOM 529 C CA . GLU A 1 68 ? -5.993 12.634 1.328 1.00 83.25 68 GLU A CA 1
ATOM 530 C C . GLU A 1 68 ? -5.694 13.838 0.423 1.00 83.25 68 GLU A C 1
ATOM 532 O O . GLU A 1 68 ? -4.526 14.136 0.118 1.00 83.25 68 GLU A O 1
ATOM 537 N N . ALA A 1 69 ? -6.774 14.462 -0.054 1.00 61.12 69 ALA A N 1
ATOM 538 C CA . ALA A 1 69 ? -6.751 15.639 -0.916 1.00 61.12 69 ALA A CA 1
ATOM 539 C C . ALA A 1 69 ? -6.332 16.878 -0.122 1.00 61.12 69 ALA A C 1
ATOM 541 O O . ALA A 1 69 ? -6.926 17.103 0.955 1.00 61.12 69 ALA A O 1
#

Sequence (69 aa):
MTISYEEAVKKLQKAVKTSHIDNQKHIDLTLVDPSQRADLQKALMFVKAMIVRGEISDSQFKSDVGLEA

pLDDT: mean 91.45, std 8.37, range [51.06, 97.75]